Protein AF-K3WXT8-F1 (afdb_monomer_lite)

Foldseek 3Di:
DAPVPWDWDQPQQQQFIWIQDPPVRDIDTPAADRHRDFDQDDDARPHGTFHRFDDWDYDPQRKIWTFGDDPPPGDTDTDIDHDD

Structure (mmCIF, N/CA/C/O backbone):
data_AF-K3WXT8-F1
#
_entry.id   AF-K3WXT8-F1
#
loop_
_atom_site.group_PDB
_atom_site.id
_atom_site.type_symbol
_atom_site.label_atom_id
_atom_site.label_alt_id
_atom_site.label_comp_id
_atom_site.label_asym_id
_atom_site.label_entity_id
_atom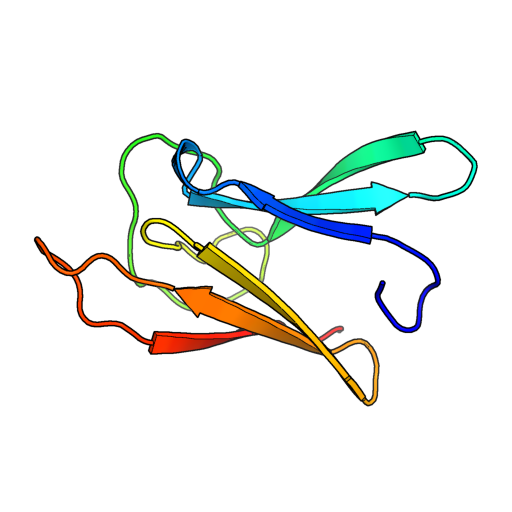_site.label_seq_id
_atom_site.pdbx_PDB_ins_code
_atom_site.Cartn_x
_atom_site.Cartn_y
_atom_site.Cartn_z
_atom_site.occupancy
_atom_site.B_iso_or_equiv
_atom_site.auth_seq_id
_atom_site.auth_comp_id
_atom_site.auth_asym_id
_atom_site.auth_atom_id
_atom_site.pdbx_PDB_model_num
ATOM 1 N N . MET A 1 1 ? -10.842 -0.459 1.148 1.00 87.12 1 MET A N 1
ATOM 2 C CA . MET A 1 1 ? -10.994 -0.298 2.609 1.00 87.12 1 MET A CA 1
ATOM 3 C C . MET A 1 1 ? -10.530 -1.589 3.257 1.00 87.12 1 MET A C 1
ATOM 5 O O . MET A 1 1 ? -10.869 -2.641 2.727 1.00 87.12 1 MET A O 1
ATOM 9 N N . GLY A 1 2 ? -9.700 -1.519 4.295 1.00 90.06 2 GLY A N 1
ATOM 10 C CA . GLY A 1 2 ? -9.283 -2.698 5.054 1.00 90.06 2 GLY A CA 1
ATOM 11 C C . GLY A 1 2 ? -10.381 -3.182 5.998 1.00 90.06 2 GLY A C 1
ATOM 12 O O . GLY A 1 2 ? -11.362 -2.478 6.239 1.00 90.06 2 GLY A O 1
ATOM 13 N N . SER A 1 3 ? -10.206 -4.381 6.555 1.00 90.81 3 SER A N 1
ATOM 14 C CA . SER A 1 3 ? -11.139 -4.954 7.538 1.00 90.81 3 SER A CA 1
ATOM 15 C C . SER A 1 3 ? -11.182 -4.181 8.861 1.00 90.81 3 SER A C 1
ATOM 17 O O . SER A 1 3 ? -12.088 -4.381 9.657 1.00 90.81 3 SER A O 1
ATOM 19 N N . ASP A 1 4 ? -10.209 -3.300 9.095 1.00 91.00 4 ASP A N 1
ATOM 20 C CA . ASP A 1 4 ? -10.137 -2.387 10.237 1.00 91.00 4 ASP A CA 1
ATOM 21 C C . ASP A 1 4 ? -10.906 -1.067 10.006 1.00 91.00 4 ASP A C 1
ATOM 23 O O . ASP A 1 4 ? -10.794 -0.141 10.807 1.00 91.00 4 ASP A O 1
ATOM 27 N N . GLY A 1 5 ? -11.652 -0.957 8.899 1.00 93.75 5 GLY A N 1
ATOM 28 C CA . GLY A 1 5 ? -12.449 0.220 8.545 1.00 93.75 5 GLY A CA 1
ATOM 29 C C . GLY A 1 5 ? -11.645 1.387 7.966 1.00 93.75 5 GLY A C 1
ATOM 30 O O . GLY A 1 5 ? -12.217 2.435 7.668 1.00 93.75 5 GLY A O 1
ATOM 31 N N . ASN A 1 6 ? -10.335 1.226 7.764 1.00 95.69 6 ASN A N 1
ATOM 32 C CA . ASN A 1 6 ? -9.465 2.297 7.282 1.00 95.69 6 ASN A CA 1
ATOM 33 C C . ASN A 1 6 ? -9.215 2.201 5.772 1.00 95.69 6 ASN A C 1
ATOM 35 O O . ASN A 1 6 ? -9.364 1.144 5.145 1.00 95.69 6 ASN A O 1
ATOM 39 N N . LEU A 1 7 ? -8.842 3.320 5.147 1.00 97.06 7 LEU A N 1
ATOM 40 C CA . LEU A 1 7 ? -8.434 3.315 3.740 1.00 97.06 7 LEU A CA 1
ATOM 41 C C . LEU A 1 7 ? -6.935 3.091 3.634 1.00 97.06 7 LEU A C 1
ATOM 43 O O . LEU A 1 7 ? -6.164 3.591 4.446 1.00 97.06 7 LEU A O 1
ATOM 47 N N . TYR A 1 8 ? -6.541 2.373 2.592 1.00 97.62 8 TYR A N 1
ATOM 48 C CA . TYR A 1 8 ? -5.151 2.130 2.248 1.00 97.62 8 TYR A CA 1
ATOM 49 C C . TYR A 1 8 ? -4.928 2.670 0.847 1.00 97.62 8 TYR A C 1
ATOM 51 O O . TYR A 1 8 ? -5.776 2.473 -0.026 1.00 97.62 8 TYR A O 1
ATOM 59 N N . VAL A 1 9 ? -3.825 3.381 0.649 1.00 98.38 9 VAL A N 1
ATOM 60 C CA . VAL A 1 9 ? -3.544 4.107 -0.591 1.00 98.38 9 VAL A CA 1
ATOM 61 C C . VAL A 1 9 ? -2.122 3.797 -1.027 1.00 98.38 9 VAL A C 1
ATOM 63 O O . VAL A 1 9 ? -1.185 3.944 -0.242 1.00 98.38 9 VAL A O 1
ATOM 66 N N . ALA A 1 10 ? -1.965 3.377 -2.280 1.00 98.25 10 ALA A N 1
ATOM 67 C CA . ALA A 1 10 ? -0.662 3.314 -2.920 1.00 98.25 10 ALA A CA 1
ATOM 68 C C . ALA A 1 10 ? -0.214 4.741 -3.263 1.00 98.25 10 ALA A C 1
ATOM 70 O O . ALA A 1 10 ? -0.828 5.401 -4.098 1.00 98.25 10 ALA A O 1
ATOM 71 N N . ASP A 1 11 ? 0.832 5.230 -2.601 1.00 98.25 11 ASP A N 1
ATOM 72 C CA . ASP A 1 11 ? 1.393 6.552 -2.865 1.00 98.25 11 ASP A CA 1
ATOM 73 C C . ASP A 1 11 ? 2.557 6.410 -3.850 1.00 98.25 11 ASP A C 1
ATOM 75 O O . ASP A 1 11 ? 3.731 6.343 -3.477 1.00 98.25 11 ASP A O 1
ATOM 79 N N . THR A 1 12 ? 2.194 6.258 -5.126 1.00 97.00 12 THR A N 1
ATOM 80 C CA . THR A 1 12 ? 3.058 5.749 -6.199 1.00 97.00 12 THR A CA 1
ATOM 81 C C . THR A 1 12 ? 4.406 6.455 -6.295 1.00 97.00 12 THR A C 1
ATOM 83 O O . THR A 1 12 ? 5.432 5.791 -6.389 1.00 97.00 12 THR A O 1
ATOM 86 N N . TYR A 1 13 ? 4.452 7.784 -6.240 1.00 95.88 13 TYR A N 1
ATO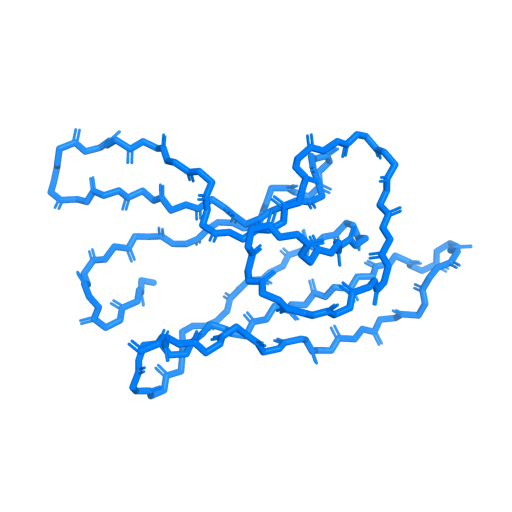M 87 C CA . TYR A 1 13 ? 5.717 8.515 -6.401 1.00 95.88 13 TYR A CA 1
ATOM 88 C C . TYR A 1 13 ? 6.475 8.751 -5.093 1.00 95.88 13 TYR A C 1
ATOM 90 O O . TYR A 1 13 ? 7.634 9.155 -5.134 1.00 95.88 13 TYR A O 1
ATOM 98 N N . ASN A 1 14 ? 5.858 8.434 -3.953 1.00 97.81 14 ASN A N 1
ATOM 99 C CA . ASN A 1 14 ? 6.534 8.388 -2.659 1.00 97.81 14 ASN A CA 1
ATOM 100 C C . ASN A 1 14 ? 6.950 6.964 -2.265 1.00 97.81 14 ASN A C 1
ATOM 102 O O . ASN A 1 14 ? 7.508 6.788 -1.188 1.00 97.81 14 ASN A O 1
ATOM 106 N N . ASN A 1 15 ? 6.696 5.956 -3.108 1.00 97.38 15 ASN A N 1
ATOM 107 C CA . ASN A 1 15 ? 7.128 4.569 -2.912 1.00 97.38 15 ASN A CA 1
ATOM 108 C C . ASN A 1 15 ? 6.730 3.967 -1.548 1.00 97.38 15 ASN A C 1
ATOM 110 O O . ASN A 1 15 ? 7.489 3.220 -0.930 1.00 97.38 15 ASN A O 1
ATOM 114 N N . CYS A 1 16 ? 5.530 4.284 -1.064 1.00 98.31 16 CYS A N 1
ATOM 115 C CA . CYS A 1 16 ? 5.023 3.764 0.203 1.00 98.31 16 CYS A CA 1
ATOM 116 C C . CYS A 1 16 ? 3.498 3.597 0.189 1.00 98.31 16 CYS A C 1
ATOM 118 O O . CYS A 1 16 ? 2.804 4.053 -0.722 1.00 98.31 16 CYS A O 1
ATOM 120 N N . ILE A 1 17 ? 2.970 2.923 1.210 1.00 98.31 17 ILE A N 1
ATOM 121 C CA . ILE A 1 17 ? 1.536 2.712 1.411 1.00 98.31 17 ILE A CA 1
ATOM 122 C C . ILE A 1 17 ? 1.062 3.603 2.550 1.00 98.31 17 ILE A C 1
ATOM 124 O O . ILE A 1 17 ? 1.592 3.554 3.663 1.00 98.31 17 ILE A O 1
ATOM 128 N N . ARG A 1 18 ? 0.037 4.409 2.285 1.00 98.38 18 ARG A N 1
ATOM 129 C CA . ARG A 1 18 ? -0.597 5.274 3.281 1.00 98.38 18 ARG A CA 1
ATOM 130 C C . ARG A 1 18 ? -1.826 4.604 3.873 1.00 98.38 18 ARG A C 1
ATOM 132 O O . ARG A 1 18 ? -2.521 3.865 3.179 1.00 98.38 18 ARG A O 1
ATOM 139 N N . LYS A 1 19 ? -2.106 4.903 5.138 1.00 97.44 19 LYS A N 1
ATOM 140 C CA . LYS A 1 19 ? -3.358 4.583 5.824 1.00 97.44 19 LYS A CA 1
ATOM 141 C C . LYS A 1 19 ? -4.098 5.878 6.125 1.00 97.44 19 LYS A C 1
ATOM 143 O O . LYS A 1 19 ? -3.496 6.821 6.627 1.00 97.44 19 LYS A O 1
ATOM 148 N N . VAL A 1 20 ? -5.392 5.909 5.834 1.00 98.38 20 VAL A N 1
ATOM 149 C CA . VAL A 1 20 ? -6.302 6.975 6.258 1.00 98.38 20 VAL A CA 1
ATOM 150 C C . VAL A 1 20 ? -7.196 6.406 7.345 1.00 98.38 20 VAL A C 1
ATOM 152 O O . VAL A 1 20 ? -8.015 5.522 7.078 1.00 98.38 20 VAL A O 1
ATOM 155 N N . THR A 1 21 ? -7.017 6.898 8.566 1.00 97.81 21 THR A N 1
ATOM 156 C CA . THR A 1 21 ? -7.829 6.499 9.713 1.00 97.81 21 THR A CA 1
ATOM 157 C C . THR A 1 21 ? -9.176 7.206 9.657 1.00 97.81 21 THR A C 1
ATOM 159 O O . THR A 1 21 ? -9.224 8.436 9.713 1.00 97.81 21 THR A O 1
ATOM 162 N N . LEU A 1 22 ? -10.267 6.447 9.552 1.00 96.19 22 LEU A N 1
ATOM 163 C CA . LEU A 1 22 ? -11.629 6.985 9.477 1.00 96.19 22 LEU A CA 1
ATOM 164 C C . LEU A 1 22 ? -12.349 6.913 10.838 1.00 96.19 22 LEU A C 1
ATOM 166 O O . LEU A 1 22 ? -12.048 6.026 11.635 1.00 96.19 22 LEU A O 1
ATOM 170 N N . PRO A 1 23 ? -13.298 7.830 11.126 1.00 95.94 23 PRO A N 1
ATOM 171 C CA . PRO A 1 23 ? -13.708 8.982 10.311 1.00 95.94 23 PRO A CA 1
ATOM 172 C C . PRO A 1 23 ? -12.847 10.239 10.536 1.00 95.94 23 PRO A C 1
ATOM 174 O O . PRO A 1 23 ? -13.106 11.273 9.931 1.00 95.94 23 PRO A O 1
ATOM 177 N N . VAL A 1 24 ? -11.831 10.173 11.404 1.00 96.19 24 VAL A N 1
ATOM 178 C CA . VAL A 1 24 ? -10.991 11.329 11.786 1.00 96.19 24 VAL A CA 1
ATOM 179 C C . VAL A 1 24 ? -10.071 11.839 10.667 1.00 96.19 24 VAL A C 1
ATOM 181 O O . VAL A 1 24 ? -9.431 12.872 10.827 1.00 96.19 24 VAL A O 1
ATOM 184 N N . ASN A 1 25 ? -10.013 11.136 9.533 1.00 96.75 25 ASN A N 1
ATOM 185 C CA . ASN A 1 25 ? -9.281 11.488 8.313 1.00 96.75 25 ASN A CA 1
ATOM 186 C C . ASN A 1 25 ? -7.777 11.747 8.522 1.00 96.75 25 ASN A C 1
ATOM 188 O O . ASN A 1 25 ? -7.168 12.546 7.812 1.00 96.75 25 ASN A O 1
ATOM 192 N N . VAL A 1 26 ? -7.156 11.050 9.478 1.00 98.44 26 VAL A N 1
ATOM 193 C CA . VAL A 1 26 ? -5.713 11.164 9.741 1.00 98.44 26 VAL A CA 1
ATOM 194 C C . VAL A 1 26 ? -4.942 10.263 8.783 1.00 98.44 26 VAL A C 1
ATOM 196 O O . VAL A 1 26 ? -5.201 9.062 8.725 1.00 98.44 26 VAL A O 1
ATOM 199 N N . VAL A 1 27 ? -3.972 10.828 8.061 1.00 98.31 27 VAL A N 1
ATOM 200 C CA . VAL A 1 27 ? -3.107 10.087 7.133 1.00 98.31 27 VAL A CA 1
ATOM 201 C C . VAL A 1 27 ? -1.783 9.740 7.808 1.00 98.31 27 VAL A C 1
ATOM 203 O O . VAL A 1 27 ? -1.079 10.623 8.291 1.00 98.31 27 VAL A O 1
ATOM 206 N N . THR A 1 28 ? -1.411 8.464 7.793 1.00 98.06 28 THR A N 1
ATOM 207 C CA . THR A 1 28 ? -0.106 7.974 8.261 1.00 98.06 28 THR A CA 1
ATOM 208 C C . THR A 1 28 ? 0.542 7.064 7.223 1.00 98.06 28 THR A C 1
ATOM 210 O O . THR A 1 28 ? -0.116 6.569 6.303 1.00 98.06 28 THR A O 1
ATOM 213 N N . THR A 1 29 ? 1.848 6.830 7.349 1.00 97.81 29 THR A N 1
ATOM 214 C CA . THR A 1 29 ? 2.526 5.775 6.586 1.00 97.81 29 THR A CA 1
ATOM 215 C C . THR A 1 29 ? 2.237 4.435 7.242 1.00 97.81 29 THR A C 1
ATOM 217 O O . THR A 1 29 ? 2.536 4.234 8.416 1.00 97.81 29 THR A O 1
ATOM 220 N N . HIS A 1 30 ? 1.635 3.524 6.484 1.00 97.12 30 HIS A N 1
ATOM 221 C CA . HIS A 1 30 ? 1.339 2.177 6.951 1.00 97.12 30 HIS A CA 1
ATOM 222 C C . HIS A 1 30 ? 2.512 1.227 6.727 1.00 97.12 30 HIS A C 1
ATOM 224 O O . HIS A 1 30 ? 2.852 0.438 7.603 1.00 97.12 30 HIS A O 1
ATOM 230 N N . ALA A 1 31 ? 3.120 1.309 5.545 1.00 97.75 31 ALA A N 1
ATOM 231 C CA . ALA A 1 31 ? 4.270 0.508 5.168 1.00 97.75 31 ALA A CA 1
ATOM 232 C C . ALA A 1 31 ? 5.118 1.266 4.150 1.00 97.75 31 ALA A C 1
ATOM 234 O O . ALA A 1 31 ? 4.589 2.056 3.365 1.00 97.75 31 ALA A O 1
ATOM 235 N N . GLY A 1 32 ? 6.408 0.968 4.111 1.00 97.44 32 GLY A N 1
ATOM 236 C CA . GLY A 1 32 ? 7.336 1.585 3.179 1.00 97.44 32 GLY A CA 1
ATOM 237 C C . GLY A 1 32 ? 8.144 2.709 3.813 1.00 97.44 32 GLY A C 1
ATOM 238 O O . GLY A 1 32 ? 7.623 3.493 4.608 1.00 97.44 32 GLY A O 1
ATOM 239 N N . VAL A 1 33 ? 9.395 2.843 3.386 1.00 97.12 33 VAL A N 1
ATOM 240 C CA . VAL A 1 33 ? 10.152 4.089 3.545 1.00 97.12 33 VAL A CA 1
ATOM 241 C C . VAL A 1 33 ? 9.690 5.055 2.455 1.00 97.12 33 VAL A C 1
ATOM 243 O O . VAL A 1 33 ? 9.949 4.816 1.279 1.00 97.12 33 VAL A O 1
ATOM 246 N N . CYS A 1 34 ? 8.982 6.127 2.824 1.00 96.62 34 CYS A N 1
ATOM 247 C CA . CYS A 1 34 ? 8.488 7.091 1.839 1.00 96.62 34 CYS A CA 1
ATOM 248 C C . CYS A 1 34 ? 9.641 7.941 1.286 1.00 96.62 34 CYS A C 1
ATOM 250 O O . CYS A 1 34 ? 10.163 8.813 1.980 1.00 96.62 34 CYS A O 1
ATOM 252 N N . GLN A 1 35 ? 10.035 7.696 0.041 1.00 95.12 35 GLN A N 1
ATOM 253 C CA . GLN A 1 35 ? 11.152 8.367 -0.623 1.00 95.12 35 GLN A CA 1
ATOM 254 C C . GLN A 1 35 ? 10.973 8.328 -2.145 1.00 95.12 35 GLN A C 1
ATOM 256 O O . GLN A 1 35 ? 10.200 7.527 -2.660 1.00 95.12 35 GLN A O 1
ATOM 261 N N . TYR A 1 36 ? 11.699 9.172 -2.882 1.00 92.31 36 TYR A N 1
ATOM 262 C CA . TYR A 1 36 ? 11.578 9.248 -4.346 1.00 92.31 36 TYR A CA 1
ATOM 263 C C . TYR A 1 36 ? 12.121 8.004 -5.071 1.00 92.31 36 TYR A C 1
ATOM 265 O O . TYR A 1 36 ? 11.553 7.561 -6.072 1.00 92.31 36 TYR A O 1
ATOM 273 N N . PHE A 1 37 ? 13.214 7.424 -4.568 1.00 91.94 37 PHE A N 1
ATOM 274 C CA . PHE A 1 37 ? 13.815 6.221 -5.141 1.00 91.94 37 PHE A CA 1
ATOM 275 C C . PHE A 1 37 ? 13.248 4.971 -4.474 1.00 91.94 37 PHE A C 1
ATOM 277 O O . PHE A 1 37 ? 13.434 4.754 -3.279 1.00 91.94 37 PHE A O 1
ATOM 284 N N . GLY A 1 38 ? 12.548 4.157 -5.257 1.00 92.69 38 GLY A N 1
ATOM 285 C CA . GLY A 1 38 ? 11.981 2.906 -4.779 1.00 92.69 38 GLY A CA 1
ATOM 286 C C . GLY A 1 38 ? 13.024 1.834 -4.468 1.00 92.69 38 GLY A C 1
ATOM 287 O O . GLY A 1 38 ? 14.233 2.037 -4.587 1.00 92.69 38 GLY A O 1
ATOM 288 N N . GLY A 1 39 ? 12.529 0.673 -4.072 1.00 94.00 39 GLY A N 1
ATOM 289 C CA . GLY A 1 39 ? 13.320 -0.521 -3.844 1.00 94.00 39 GLY A CA 1
ATOM 290 C C . GLY A 1 39 ? 12.429 -1.735 -3.631 1.00 94.00 39 GLY A C 1
ATOM 291 O O . GLY A 1 39 ? 11.209 -1.647 -3.555 1.00 94.00 39 GLY A O 1
ATOM 292 N N . ALA A 1 40 ? 13.073 -2.882 -3.493 1.00 93.94 40 ALA A N 1
ATOM 293 C CA . ALA A 1 40 ? 12.428 -4.187 -3.516 1.00 93.94 40 ALA A CA 1
ATOM 294 C C . ALA A 1 40 ? 12.548 -4.956 -2.191 1.00 93.94 40 ALA A C 1
ATOM 296 O O . ALA A 1 40 ? 12.189 -6.131 -2.123 1.00 93.94 40 ALA A O 1
ATOM 297 N N . SER A 1 41 ? 13.110 -4.321 -1.162 1.00 95.56 41 SER A N 1
ATOM 298 C CA . SER A 1 41 ? 13.440 -4.972 0.102 1.00 95.56 41 SER A CA 1
ATOM 299 C C . SER A 1 41 ? 12.176 -5.321 0.889 1.00 95.56 41 SER A C 1
ATOM 301 O O . SER A 1 41 ? 11.342 -4.453 1.163 1.00 95.56 41 SER A O 1
ATOM 303 N N . ASP A 1 42 ? 12.052 -6.587 1.277 1.00 96.31 42 ASP A N 1
ATOM 304 C CA . ASP A 1 42 ? 11.035 -7.058 2.217 1.00 96.31 42 ASP A CA 1
ATOM 305 C C . ASP A 1 42 ? 11.504 -6.909 3.674 1.00 96.31 42 ASP A C 1
ATOM 307 O O . ASP A 1 42 ? 12.656 -6.576 3.951 1.00 96.31 42 ASP A O 1
ATOM 311 N N . GLY A 1 43 ? 10.594 -7.144 4.621 1.00 95.75 43 GLY A N 1
ATOM 312 C CA . GLY A 1 43 ? 10.866 -7.052 6.053 1.00 95.75 43 GLY A CA 1
ATOM 313 C C . GLY A 1 43 ? 9.675 -6.496 6.824 1.00 95.75 43 GLY A C 1
ATOM 314 O O . GLY A 1 43 ? 8.531 -6.570 6.370 1.00 95.75 43 GLY A O 1
ATOM 315 N N . ALA A 1 44 ? 9.943 -5.925 7.999 1.00 95.94 44 ALA A N 1
ATOM 316 C CA . ALA A 1 44 ? 8.916 -5.224 8.759 1.00 95.94 44 ALA A CA 1
ATOM 317 C C . ALA A 1 44 ? 8.325 -4.073 7.929 1.00 95.94 44 ALA A C 1
ATOM 319 O O . ALA A 1 44 ? 9.050 -3.380 7.212 1.00 95.94 44 ALA A O 1
ATOM 320 N N . ALA A 1 45 ? 7.017 -3.836 8.065 1.00 95.69 45 ALA A N 1
ATOM 321 C CA . ALA A 1 45 ? 6.290 -2.856 7.256 1.00 95.69 45 ALA A CA 1
ATOM 322 C C . ALA A 1 45 ? 6.956 -1.466 7.248 1.00 95.69 45 ALA A C 1
ATOM 324 O O . ALA A 1 45 ? 7.010 -0.826 6.203 1.00 95.69 45 ALA A O 1
ATOM 325 N N . ALA A 1 46 ? 7.524 -1.032 8.378 1.00 95.50 46 ALA A N 1
ATOM 326 C CA . ALA A 1 46 ? 8.175 0.271 8.528 1.00 95.50 46 ALA A CA 1
ATOM 327 C C . ALA A 1 46 ? 9.492 0.441 7.742 1.00 95.50 46 ALA A C 1
ATOM 329 O O . ALA A 1 46 ? 9.912 1.572 7.521 1.00 95.50 46 ALA A O 1
ATOM 330 N N . VAL A 1 47 ? 10.150 -0.653 7.340 1.00 96.69 47 VAL A N 1
ATOM 331 C CA . VAL A 1 47 ? 11.455 -0.621 6.643 1.00 96.69 47 VAL A CA 1
ATOM 332 C C . VAL A 1 47 ? 11.439 -1.313 5.282 1.00 96.69 47 VAL A C 1
ATOM 334 O O . VAL A 1 47 ? 12.421 -1.227 4.547 1.00 96.69 47 VAL A O 1
ATOM 337 N N . ALA A 1 48 ? 10.338 -1.980 4.927 1.00 97.12 48 ALA A N 1
ATOM 338 C CA . ALA A 1 48 ? 10.134 -2.482 3.578 1.00 97.12 48 ALA A CA 1
ATOM 339 C C . ALA A 1 48 ? 10.277 -1.335 2.562 1.00 97.12 48 ALA A C 1
ATOM 341 O O . ALA A 1 48 ? 9.972 -0.176 2.848 1.00 97.12 48 ALA A O 1
ATOM 342 N N . GLN A 1 49 ? 10.739 -1.649 1.362 1.00 97.19 49 GLN A N 1
ATOM 343 C CA . GLN A 1 49 ? 10.825 -0.700 0.255 1.00 97.19 49 GLN A CA 1
ATOM 344 C C . GLN A 1 49 ? 9.873 -1.150 -0.840 1.00 97.19 49 GLN A C 1
ATOM 346 O O . GLN A 1 49 ? 9.711 -2.352 -1.029 1.00 97.19 49 GLN A O 1
ATOM 351 N N . PHE A 1 50 ? 9.247 -0.199 -1.526 1.00 97.12 50 PHE A N 1
ATOM 352 C CA . PHE A 1 50 ? 8.400 -0.430 -2.698 1.00 97.12 50 PHE A CA 1
ATOM 353 C C . PHE A 1 50 ? 8.978 0.321 -3.895 1.00 97.12 50 PHE A C 1
ATOM 355 O O . PHE A 1 50 ? 9.724 1.283 -3.718 1.00 97.12 50 PHE A O 1
ATOM 362 N N . THR A 1 51 ? 8.604 -0.074 -5.103 1.00 96.62 51 THR A N 1
ATOM 363 C CA . THR A 1 51 ? 8.921 0.631 -6.342 1.00 96.62 51 THR A CA 1
ATOM 364 C C . THR A 1 51 ? 7.620 0.970 -7.050 1.00 96.62 51 THR A C 1
ATOM 366 O O . THR A 1 51 ? 7.002 0.125 -7.682 1.00 96.62 51 THR A O 1
ATOM 369 N N . ARG A 1 52 ? 7.203 2.236 -6.988 1.00 96.19 52 ARG A N 1
ATOM 370 C CA . ARG A 1 52 ? 5.994 2.751 -7.645 1.00 96.19 52 ARG A CA 1
ATOM 371 C C . ARG A 1 52 ? 4.761 1.871 -7.416 1.00 96.19 52 ARG A C 1
ATOM 373 O O . ARG A 1 52 ? 4.151 1.432 -8.389 1.00 96.19 52 ARG A O 1
ATOM 380 N N . PRO A 1 53 ? 4.343 1.643 -6.156 1.00 97.38 53 PRO A N 1
ATOM 381 C CA . PRO A 1 53 ? 3.135 0.879 -5.896 1.00 97.38 53 PRO A CA 1
ATOM 382 C C . PRO A 1 53 ? 1.951 1.556 -6.595 1.00 97.38 53 PRO A C 1
ATOM 384 O O . PRO A 1 53 ? 1.770 2.771 -6.489 1.00 97.38 53 PRO A O 1
ATOM 387 N N . GLN A 1 54 ? 1.162 0.792 -7.343 1.00 96.31 54 GLN A N 1
ATOM 388 C CA . GLN A 1 54 ? 0.111 1.342 -8.213 1.00 96.31 54 GLN A CA 1
ATOM 389 C C . GLN A 1 54 ? -1.295 1.067 -7.689 1.00 96.31 54 GLN A C 1
ATOM 391 O O . GLN A 1 54 ? -2.229 1.806 -7.986 1.00 96.31 54 GLN A O 1
ATOM 396 N N . ALA A 1 55 ? -1.458 -0.010 -6.925 1.00 97.00 55 ALA A N 1
ATOM 397 C CA . ALA A 1 55 ? -2.750 -0.425 -6.408 1.00 97.00 55 ALA A CA 1
ATOM 398 C C . ALA A 1 55 ? -2.594 -1.179 -5.091 1.00 97.00 55 ALA A C 1
ATOM 400 O O . ALA A 1 55 ? -1.561 -1.804 -4.833 1.00 97.00 55 ALA A O 1
ATOM 401 N N . VAL A 1 56 ? -3.658 -1.155 -4.290 1.00 97.88 56 VAL A N 1
ATOM 402 C CA . VAL A 1 56 ? -3.794 -1.992 -3.100 1.00 97.88 56 VAL A CA 1
ATOM 403 C C . VAL A 1 56 ? -5.131 -2.719 -3.100 1.00 97.88 56 VAL A C 1
ATOM 405 O O . VAL A 1 56 ? -6.140 -2.181 -3.555 1.00 97.88 56 VAL A O 1
ATOM 408 N N . ALA A 1 57 ? -5.145 -3.925 -2.544 1.00 97.19 57 ALA A N 1
ATOM 409 C CA . ALA A 1 57 ? -6.355 -4.697 -2.301 1.00 97.19 57 ALA A CA 1
ATOM 410 C C . ALA A 1 57 ? -6.354 -5.214 -0.861 1.00 97.19 57 ALA A C 1
ATOM 412 O O . ALA A 1 57 ? -5.348 -5.731 -0.377 1.00 97.19 57 ALA A O 1
ATOM 413 N N . ALA A 1 58 ? -7.485 -5.078 -0.173 1.00 94.69 58 ALA A N 1
ATOM 414 C CA . ALA A 1 58 ? -7.653 -5.665 1.148 1.00 94.69 58 ALA A CA 1
ATOM 415 C C . ALA A 1 58 ? -7.927 -7.169 1.020 1.00 94.69 58 ALA A C 1
ATOM 417 O O . ALA A 1 58 ? -8.737 -7.598 0.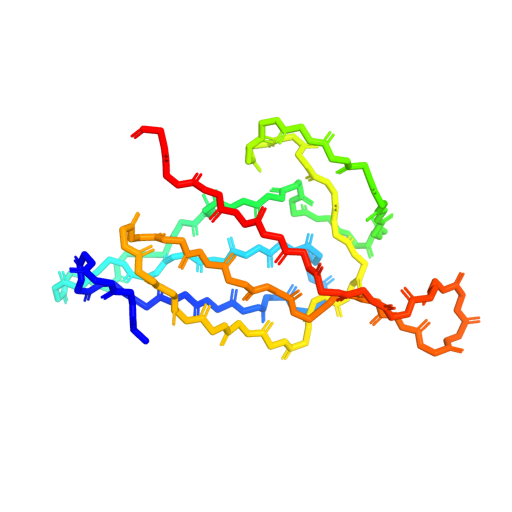199 1.00 94.69 58 ALA A O 1
ATOM 418 N N . GLY A 1 59 ? -7.240 -7.954 1.838 1.00 92.25 59 GLY A N 1
ATOM 419 C CA . GLY A 1 59 ? -7.422 -9.387 2.000 1.00 92.25 59 GLY A CA 1
ATOM 420 C C . GLY A 1 59 ? -8.005 -9.744 3.371 1.00 92.25 59 GLY A C 1
ATOM 421 O O . GLY A 1 59 ? -8.295 -8.865 4.187 1.00 92.25 59 GLY A O 1
ATOM 422 N N . PRO A 1 60 ? -8.175 -11.048 3.648 1.00 90.69 60 PRO A N 1
ATOM 423 C CA . PRO A 1 60 ? -8.625 -11.520 4.952 1.00 90.69 60 PRO A CA 1
ATOM 424 C C . PRO A 1 60 ? -7.611 -11.181 6.054 1.00 90.69 60 PRO A C 1
ATOM 426 O O . PRO A 1 60 ? -6.422 -10.997 5.785 1.00 90.69 60 PRO A O 1
ATOM 429 N N . ASN A 1 61 ? -8.077 -11.141 7.305 1.00 89.56 61 ASN A N 1
ATOM 430 C CA . ASN A 1 61 ? -7.246 -10.928 8.499 1.00 89.56 61 ASN A CA 1
ATOM 431 C C . ASN A 1 61 ? -6.394 -9.643 8.442 1.00 89.56 61 ASN A C 1
ATOM 433 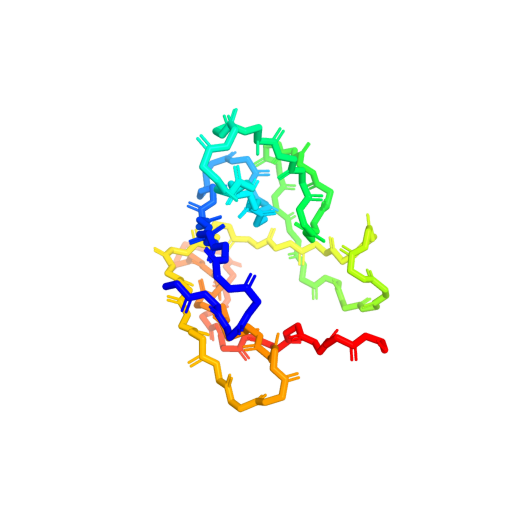O O . ASN A 1 61 ? -5.253 -9.621 8.898 1.00 89.56 61 ASN A O 1
ATOM 437 N N . GLY A 1 62 ? -6.928 -8.583 7.827 1.00 89.38 62 GLY A N 1
ATOM 438 C CA . GLY A 1 62 ? -6.253 -7.288 7.708 1.00 89.38 62 GLY A CA 1
ATOM 439 C C . GLY A 1 62 ? -5.050 -7.265 6.761 1.00 89.38 62 GLY A C 1
ATOM 440 O O . GLY A 1 62 ? -4.338 -6.267 6.721 1.00 89.38 62 GLY A O 1
ATOM 441 N N . VAL A 1 63 ? -4.816 -8.328 5.985 1.00 95.62 63 VAL A N 1
ATOM 442 C CA . VAL A 1 63 ? -3.757 -8.351 4.969 1.00 95.62 63 VAL A CA 1
ATOM 443 C C . VAL A 1 63 ? -4.019 -7.286 3.906 1.00 95.62 63 VAL A C 1
ATOM 445 O O . VAL A 1 63 ? -5.144 -7.153 3.430 1.00 95.62 63 VAL A O 1
ATOM 448 N N . ILE A 1 64 ? -2.973 -6.589 3.464 1.00 97.12 64 ILE A N 1
ATOM 449 C CA . ILE A 1 64 ? -3.018 -5.701 2.298 1.00 97.12 64 ILE A CA 1
ATOM 450 C C . ILE A 1 64 ? -2.109 -6.262 1.204 1.00 97.12 64 ILE A C 1
ATOM 452 O O . ILE A 1 64 ? -0.910 -6.445 1.413 1.00 97.12 64 ILE A O 1
ATOM 456 N N . TYR A 1 65 ? -2.673 -6.525 0.030 1.00 97.94 65 TYR A N 1
ATOM 457 C CA . TYR A 1 65 ? -1.916 -6.842 -1.176 1.00 97.94 65 TYR A CA 1
ATOM 458 C C . TYR A 1 65 ? -1.570 -5.558 -1.920 1.00 97.94 65 TYR A C 1
ATOM 460 O O . TYR A 1 65 ? -2.405 -4.660 -2.016 1.00 97.94 65 TYR A O 1
ATOM 468 N N . VAL A 1 66 ? -0.358 -5.478 -2.459 1.00 98.12 66 VAL A N 1
ATOM 469 C CA . VAL A 1 66 ? 0.163 -4.304 -3.167 1.00 98.12 66 VAL A CA 1
ATOM 470 C C . VAL A 1 66 ? 0.630 -4.728 -4.552 1.00 98.12 66 VAL A C 1
ATOM 472 O O . VAL A 1 66 ? 1.424 -5.658 -4.663 1.00 98.12 66 VAL A O 1
ATOM 475 N N . HIS A 1 67 ? 0.167 -4.041 -5.595 1.00 97.19 67 HIS A N 1
ATOM 476 C CA . HIS A 1 67 ? 0.789 -4.121 -6.916 1.00 97.19 67 HIS A CA 1
ATOM 477 C C . HIS A 1 67 ? 1.991 -3.177 -6.940 1.00 97.19 67 HIS A C 1
ATOM 479 O O . HIS A 1 67 ? 1.813 -1.960 -6.855 1.00 97.19 67 HIS A O 1
ATOM 485 N N . ASP A 1 68 ? 3.188 -3.746 -7.001 1.00 96.25 68 ASP A N 1
ATOM 486 C CA . ASP A 1 68 ? 4.464 -3.070 -6.797 1.00 96.25 68 ASP A CA 1
ATOM 487 C C . ASP A 1 68 ? 5.383 -3.296 -7.996 1.00 96.25 68 ASP A C 1
ATOM 489 O O . ASP A 1 68 ? 5.602 -4.435 -8.395 1.00 96.25 68 ASP A O 1
ATOM 493 N N . GLY A 1 69 ? 5.907 -2.229 -8.585 1.00 92.81 69 GLY A N 1
ATOM 494 C CA . GLY A 1 69 ? 6.829 -2.288 -9.714 1.00 92.81 69 GLY A CA 1
ATOM 495 C C . GLY A 1 69 ? 6.551 -1.236 -10.784 1.00 92.81 69 GLY A C 1
ATOM 496 O O . GLY A 1 69 ? 5.495 -0.602 -10.844 1.00 92.81 69 GLY A O 1
ATOM 497 N N . ASP A 1 70 ? 7.522 -1.077 -11.679 1.00 86.50 70 ASP A N 1
ATOM 498 C CA . ASP A 1 70 ? 7.425 -0.214 -12.850 1.00 86.50 70 ASP A CA 1
ATOM 499 C C . ASP A 1 70 ? 8.127 -0.864 -14.036 1.00 86.50 70 ASP A C 1
ATOM 501 O O . ASP A 1 70 ? 9.322 -1.150 -13.973 1.00 86.50 70 ASP A O 1
ATOM 505 N N . SER A 1 71 ? 7.395 -0.977 -15.147 1.00 80.19 71 SER A N 1
ATOM 506 C CA . SER A 1 71 ? 7.823 -1.494 -16.456 1.00 80.19 71 SER A CA 1
ATOM 507 C C . SER A 1 71 ? 9.203 -1.055 -16.955 1.00 80.19 71 SER A C 1
ATOM 509 O O . SER A 1 71 ? 9.735 -1.677 -17.871 1.00 80.19 71 SER A O 1
ATOM 511 N N . ARG A 1 72 ? 9.767 0.031 -16.416 1.00 78.25 72 ARG A N 1
ATOM 512 C CA . ARG A 1 72 ? 11.032 0.609 -16.872 1.00 78.25 72 ARG A CA 1
ATOM 513 C C . ARG A 1 72 ? 12.271 -0.026 -16.242 1.00 78.25 72 ARG A C 1
ATOM 515 O O . ARG A 1 72 ? 13.280 -0.104 -16.931 1.00 78.25 72 ARG A O 1
ATOM 522 N N . TRP A 1 73 ? 12.224 -0.441 -14.973 1.00 75.31 73 TRP A N 1
ATOM 523 C CA . TRP A 1 73 ? 13.444 -0.825 -14.235 1.00 75.31 73 TRP A CA 1
ATOM 524 C C . TRP A 1 73 ? 13.254 -1.910 -13.171 1.00 75.31 73 TRP A C 1
ATOM 526 O O . TRP A 1 73 ? 14.245 -2.489 -12.733 1.00 75.31 73 TRP A O 1
ATOM 536 N N . ASP A 1 74 ? 12.021 -2.199 -12.751 1.00 80.06 74 ASP A N 1
ATOM 537 C CA . ASP A 1 74 ? 11.743 -3.149 -11.672 1.00 80.06 74 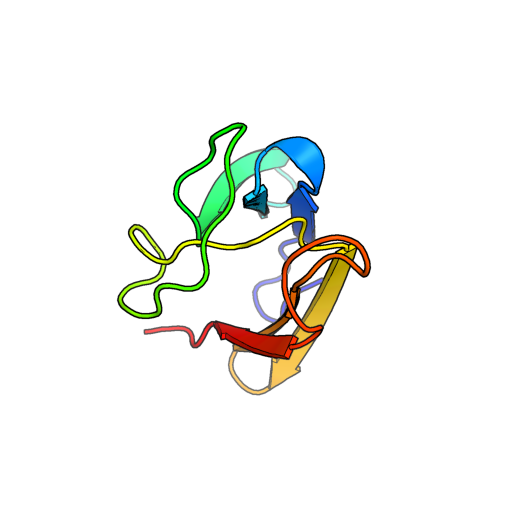ASP A CA 1
ATOM 538 C C . ASP A 1 74 ? 10.565 -4.048 -12.076 1.00 80.06 74 ASP A C 1
ATOM 540 O O . ASP A 1 74 ? 9.514 -3.521 -12.457 1.00 80.06 74 ASP A O 1
ATOM 544 N N . PRO A 1 75 ? 10.704 -5.388 -12.049 1.00 87.25 75 PRO A N 1
ATOM 545 C CA . PRO A 1 75 ? 9.598 -6.275 -12.381 1.00 87.25 75 PRO A CA 1
ATOM 546 C C . PRO A 1 75 ? 8.361 -5.999 -11.521 1.00 87.25 75 PRO A C 1
ATOM 548 O O . PRO A 1 75 ? 8.458 -5.732 -10.324 1.00 87.25 75 PRO A O 1
ATOM 551 N N . TYR A 1 76 ? 7.187 -6.149 -12.133 1.00 92.25 76 TYR A N 1
ATOM 552 C CA . TYR A 1 76 ? 5.919 -6.130 -11.416 1.00 92.25 76 TYR A CA 1
ATOM 553 C C . TYR A 1 76 ? 5.814 -7.313 -10.455 1.00 92.25 76 TYR A C 1
ATOM 555 O O . TYR A 1 76 ? 6.086 -8.463 -10.808 1.00 92.25 76 TYR A O 1
ATOM 563 N N . ARG A 1 77 ? 5.381 -7.021 -9.235 1.00 95.06 77 ARG A N 1
ATOM 564 C CA . ARG A 1 77 ? 5.210 -7.957 -8.130 1.00 95.06 77 ARG A CA 1
ATOM 565 C C . ARG A 1 77 ? 3.867 -7.702 -7.479 1.00 95.06 77 ARG A C 1
ATOM 567 O O . ARG A 1 77 ? 3.386 -6.573 -7.398 1.00 95.06 77 ARG A O 1
ATOM 574 N N . VAL A 1 78 ? 3.302 -8.764 -6.926 1.00 96.81 78 VAL A N 1
ATOM 575 C CA . VAL A 1 78 ? 2.268 -8.637 -5.904 1.00 96.81 78 VAL A CA 1
ATOM 576 C C . VAL A 1 78 ? 2.939 -8.864 -4.558 1.00 96.81 78 VAL A C 1
ATOM 578 O O . VAL A 1 78 ? 3.446 -9.951 -4.290 1.00 96.81 78 VAL A O 1
ATOM 581 N N . ARG A 1 79 ? 2.973 -7.828 -3.721 1.00 97.00 79 ARG A N 1
ATOM 582 C CA . ARG A 1 79 ? 3.531 -7.880 -2.363 1.00 97.00 79 ARG A CA 1
ATOM 583 C C . ARG A 1 79 ? 2.398 -8.070 -1.359 1.00 97.00 79 ARG A C 1
ATOM 585 O O . ARG A 1 79 ? 1.272 -7.634 -1.598 1.00 97.00 79 ARG A O 1
ATOM 592 N N . LYS A 1 80 ? 2.698 -8.679 -0.213 1.00 96.44 80 LYS A N 1
ATOM 593 C CA . LYS A 1 80 ? 1.751 -8.880 0.891 1.00 96.44 80 LYS A CA 1
ATOM 594 C C . LYS A 1 80 ? 2.253 -8.163 2.142 1.00 96.44 80 LYS A C 1
ATOM 596 O O . LYS A 1 80 ? 3.341 -8.464 2.620 1.00 96.44 80 LYS A O 1
ATOM 601 N N . ILE A 1 81 ? 1.428 -7.293 2.714 1.00 96.62 81 ILE A N 1
ATOM 602 C CA . ILE A 1 81 ? 1.619 -6.720 4.049 1.00 96.62 81 ILE A CA 1
ATOM 603 C C . ILE A 1 81 ? 0.683 -7.475 4.991 1.00 96.62 81 ILE A C 1
ATOM 605 O O . ILE A 1 81 ? -0.535 -7.434 4.823 1.00 96.62 81 ILE A O 1
ATOM 609 N N . SER A 1 82 ? 1.247 -8.209 5.949 1.00 91.75 82 SER A N 1
ATOM 610 C CA . SER A 1 82 ? 0.460 -8.890 6.985 1.00 91.75 82 SER A CA 1
ATOM 611 C C . SER A 1 82 ? 0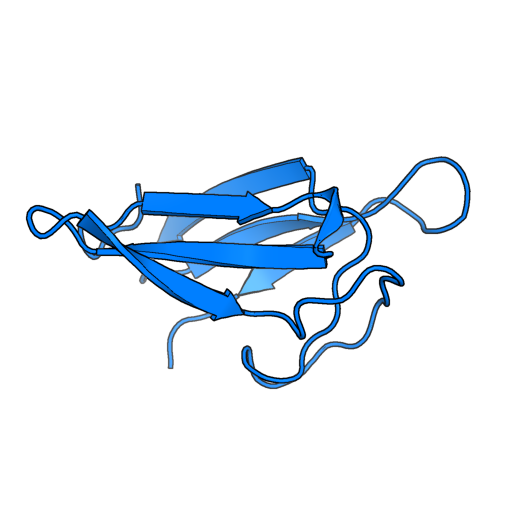.334 -7.983 8.206 1.00 91.75 82 SER A C 1
ATOM 613 O O . SER A 1 82 ? 1.286 -7.280 8.541 1.00 91.75 82 SER A O 1
ATOM 615 N N . MET A 1 83 ? -0.820 -8.012 8.870 1.00 76.50 83 MET A N 1
ATOM 616 C CA . MET A 1 83 ? -0.949 -7.430 10.207 1.00 76.50 83 MET A CA 1
ATOM 617 C C . MET A 1 83 ? -0.202 -8.323 11.204 1.00 76.50 83 MET A C 1
ATOM 619 O O . MET A 1 83 ? -0.214 -9.548 11.052 1.00 76.50 83 MET A O 1
ATOM 623 N N . SER A 1 84 ? 0.478 -7.701 12.166 1.00 63.78 84 SER A N 1
ATOM 624 C CA . SER A 1 84 ? 1.041 -8.376 13.342 1.00 63.78 84 SER A CA 1
ATOM 625 C C . SER A 1 84 ? -0.054 -8.826 14.294 1.00 63.78 84 SER A C 1
ATOM 627 O O . SER A 1 84 ? -0.983 -8.005 14.484 1.00 63.78 84 SER A O 1
#

pLDDT: mean 94.11, std 6.01, range [63.78, 98.44]

InterPro domains:
  IPR001258 NHL repeat [PF01436] (2-19)
  IPR011042 Six-bladed beta-propeller, TolB-like [G3DSA:2.120.10.30] (1-83)

Organism: Globisporangium ultimum (strain ATCC 200006 / CBS 805.95 / DAOM BR144) (NCBI:txid431595)

Radius of gyration: 11.99 Å; chains: 1; bounding box: 28×23×30 Å

Secondary structure (DSSP, 8-state):
--TTS-EEEEEGGGTEEEEEETTTTEEEEEES---SS-----SSTTT---SS--EEEE-GGG-EEEEEEETTTEEEEEEEE---

Sequence (84 aa):
MGSDGNLYVADTYNNCIRKVTLPVNVVTTHAGVCQYFGGASDGAAAVAQFTRPQAVAAGPNGVIYVHDGDSRWDPYRVRKISMS